Protein AF-A0A6G0LDQ2-F1 (afdb_monomer_lite)

Foldseek 3Di:
DAFALLLLCQQLVCLVVVPPVRNVVSVVQSPDLARQPDPVSVVSCVDPSNVVSVVVLVVDDLVSQVVSPVVRDRPPFDCVVPVSRDDDPVPPVVVPPPPDPPPVPDDPPPPPPPPPDDDDDDDDDDPVVVVVVVVVVVVVVVVVVVVVVVVVPDDPPVVVVVPVVPPDD

Organism: NCBI:txid53985

pLDDT: mean 73.14, std 21.23, range [36.69, 97.0]

Sequence (169 aa):
MRYHKGFWVYAGEEGASISESAGHFAREQATLPVPGDSKAAGNWLRSRAGRTLRDRWLACTPDTRQMYMNNNPDE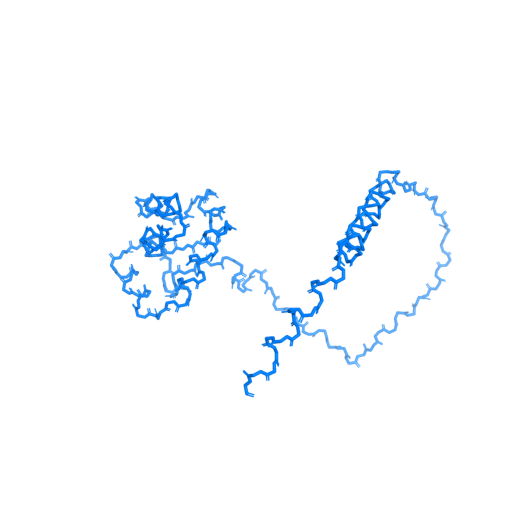SFPLADNPEGIADARRERSRYPRMVPADVTTPRVLQEAVATTPRPNAIPTDRTTRKQLDAVQKYCAVVECMGANIANGISPPAKSRVVEIATDV

Radius of gyration: 27.83 Å; chains: 1; bounding box: 72×53×60 Å

Secondary structure (DSSP, 8-state):
-EE-HHHHHHHHHHHTTT-HHHHHHHHHHHTSSSTT-SHHHHHHTTSHHHHHHHHHHHHS-HHHHHHHHHHS--TTS-TTT-TTSEE-GGG-GGGS---PPP-TTS---------------PPP--HHHHHHHHHHHHHHHHHHHHHHHHHH---GGGSSSSSTTSS--

Structure (mmCIF, N/CA/C/O backbone):
data_AF-A0A6G0LDQ2-F1
#
_entry.id   AF-A0A6G0LDQ2-F1
#
loop_
_atom_site.group_PDB
_atom_site.id
_atom_site.type_symbol
_atom_site.label_atom_id
_atom_site.label_alt_id
_atom_site.label_comp_id
_atom_site.label_asym_id
_atom_site.label_entity_id
_atom_site.label_seq_id
_atom_site.pdbx_PDB_ins_code
_atom_site.Cartn_x
_atom_site.Cartn_y
_atom_site.Cartn_z
_atom_site.occupancy
_atom_site.B_iso_or_equiv
_atom_site.auth_seq_id
_atom_site.auth_comp_id
_atom_site.auth_asym_id
_atom_site.auth_atom_id
_atom_site.pdbx_PDB_model_num
ATOM 1 N N . MET A 1 1 ? 9.085 -5.118 2.983 1.00 82.88 1 MET A N 1
ATOM 2 C CA . MET A 1 1 ? 7.714 -5.390 2.521 1.00 82.88 1 MET A CA 1
ATOM 3 C C . MET A 1 1 ? 7.329 -4.262 1.595 1.00 82.88 1 MET A C 1
ATOM 5 O O . MET A 1 1 ? 7.423 -3.111 2.010 1.00 82.88 1 MET A O 1
ATOM 9 N N . ARG A 1 2 ? 6.974 -4.603 0.363 1.00 88.94 2 ARG A N 1
ATOM 10 C CA . ARG A 1 2 ? 6.629 -3.690 -0.720 1.00 88.94 2 ARG A CA 1
ATOM 11 C C . ARG A 1 2 ? 5.231 -4.039 -1.227 1.00 88.94 2 ARG A C 1
ATOM 13 O O . ARG A 1 2 ? 4.830 -5.198 -1.155 1.00 88.94 2 ARG A O 1
ATOM 20 N N . TYR A 1 3 ? 4.510 -3.034 -1.700 1.00 93.25 3 TYR A N 1
ATOM 21 C CA . TYR A 1 3 ? 3.166 -3.172 -2.248 1.00 93.25 3 TYR A CA 1
ATOM 22 C C . TYR A 1 3 ? 3.158 -2.728 -3.706 1.00 93.25 3 TYR A C 1
ATOM 24 O O . TYR A 1 3 ? 3.874 -1.788 -4.055 1.00 93.25 3 TYR A O 1
ATOM 32 N N . HIS A 1 4 ? 2.341 -3.397 -4.510 1.00 95.38 4 HIS A N 1
ATOM 33 C CA . HIS A 1 4 ? 2.075 -3.056 -5.903 1.00 95.38 4 HIS A CA 1
ATOM 34 C C . HIS A 1 4 ? 1.470 -1.647 -6.025 1.00 95.38 4 HIS A C 1
ATOM 36 O O . HIS A 1 4 ? 0.725 -1.214 -5.141 1.00 95.38 4 HIS A O 1
ATOM 42 N N . LYS A 1 5 ? 1.720 -0.943 -7.135 1.00 96.06 5 LYS A N 1
ATOM 43 C CA . LYS A 1 5 ? 1.140 0.382 -7.435 1.00 96.06 5 LYS A CA 1
ATOM 44 C C . LYS A 1 5 ? -0.364 0.492 -7.165 1.00 96.06 5 LYS A C 1
ATOM 46 O O . LYS A 1 5 ? -0.803 1.454 -6.544 1.00 96.06 5 LYS A O 1
ATOM 51 N N . GLY A 1 6 ? -1.140 -0.517 -7.559 1.00 95.81 6 GLY A N 1
ATOM 52 C CA . GLY A 1 6 ? -2.587 -0.591 -7.308 1.00 95.81 6 GLY A CA 1
ATOM 53 C C . GLY A 1 6 ? -2.992 -0.414 -5.834 1.00 95.81 6 GLY A C 1
ATOM 54 O O . GLY A 1 6 ? -3.988 0.248 -5.561 1.00 95.81 6 GLY A O 1
ATOM 55 N N . PHE A 1 7 ? -2.192 -0.903 -4.877 1.00 96.44 7 PHE A N 1
ATOM 56 C CA . PHE A 1 7 ? -2.439 -0.648 -3.452 1.00 96.44 7 PHE A CA 1
ATOM 57 C C . PHE A 1 7 ? -2.277 0.835 -3.102 1.00 96.44 7 PHE A C 1
ATOM 59 O O . PHE A 1 7 ? -3.046 1.356 -2.304 1.00 96.44 7 PHE A O 1
ATOM 66 N N . TRP A 1 8 ? -1.282 1.520 -3.668 1.00 96.75 8 TRP A N 1
ATOM 67 C CA . TRP A 1 8 ? -1.036 2.937 -3.385 1.00 96.75 8 TRP A CA 1
ATOM 68 C C . TRP A 1 8 ? -2.138 3.834 -3.946 1.00 96.75 8 TRP A C 1
ATOM 70 O O . TRP A 1 8 ? -2.513 4.806 -3.297 1.00 96.75 8 TRP A O 1
ATOM 80 N N . VAL A 1 9 ? -2.705 3.469 -5.098 1.00 96.75 9 VAL A N 1
ATOM 81 C CA . VAL A 1 9 ? -3.880 4.142 -5.674 1.00 96.75 9 VAL A CA 1
ATOM 82 C C . VAL A 1 9 ? -5.101 3.947 -4.779 1.00 96.75 9 VAL A C 1
ATOM 84 O O . VAL A 1 9 ? -5.677 4.930 -4.319 1.00 96.75 9 VAL A O 1
ATOM 87 N N . TYR A 1 10 ? -5.409 2.698 -4.420 1.00 97.00 10 TYR A N 1
ATOM 88 C CA . TYR A 1 10 ? -6.458 2.372 -3.451 1.00 97.00 10 TYR A CA 1
ATOM 89 C C . TYR A 1 10 ? -6.282 3.130 -2.125 1.00 97.00 10 TYR A C 1
ATOM 91 O O . TYR A 1 10 ? -7.208 3.748 -1.611 1.00 97.00 10 TYR A O 1
ATOM 99 N N . ALA A 1 11 ? -5.068 3.131 -1.575 1.00 96.50 11 ALA A N 1
ATOM 100 C CA . ALA A 1 11 ? -4.743 3.823 -0.335 1.00 96.50 11 ALA A CA 1
ATOM 101 C C . ALA A 1 11 ? -4.829 5.351 -0.471 1.00 96.50 11 ALA A C 1
ATOM 103 O O . ALA A 1 11 ? -5.033 6.035 0.529 1.00 96.50 11 ALA A O 1
ATOM 104 N N . GLY A 1 12 ? -4.678 5.893 -1.678 1.00 95.88 12 GLY A N 1
ATOM 105 C CA . GLY A 1 12 ? -4.897 7.302 -1.976 1.00 95.88 12 GLY A CA 1
ATOM 106 C C . GLY A 1 12 ? -6.367 7.703 -1.873 1.00 95.88 12 GLY A C 1
ATOM 107 O O . GLY A 1 12 ? -6.672 8.754 -1.308 1.00 95.88 12 GLY A O 1
ATOM 108 N N . GLU A 1 13 ? -7.255 6.844 -2.371 1.00 94.88 13 GLU A N 1
ATOM 109 C CA . GLU A 1 13 ? -8.712 7.016 -2.341 1.00 94.88 13 GLU A CA 1
ATOM 110 C C . GLU A 1 13 ? -9.261 6.779 -0.927 1.00 94.88 13 GLU A C 1
ATOM 112 O O . GLU A 1 13 ? -9.843 7.668 -0.305 1.00 94.88 13 GLU A O 1
ATOM 117 N N . GLU A 1 14 ? -8.979 5.609 -0.361 1.00 94.19 14 GLU A N 1
ATOM 118 C CA . GLU A 1 14 ? -9.487 5.195 0.948 1.00 94.19 14 GLU A CA 1
ATOM 119 C C . GLU A 1 14 ? -8.768 5.874 2.114 1.00 94.19 14 GLU A C 1
ATOM 121 O O . GLU A 1 14 ? -9.327 6.029 3.204 1.00 94.19 14 GLU A O 1
ATOM 126 N N . GLY A 1 15 ? -7.520 6.301 1.914 1.00 89.50 15 GLY A N 1
ATOM 127 C CA . GLY A 1 15 ? -6.711 6.935 2.952 1.00 89.50 15 GLY A CA 1
ATOM 128 C C . GLY A 1 15 ? -7.302 8.248 3.439 1.00 89.50 15 GLY A C 1
ATOM 129 O O . GLY A 1 15 ? -7.175 8.548 4.626 1.00 89.50 15 GLY A O 1
ATOM 130 N N . ALA A 1 16 ? -8.023 8.972 2.576 1.00 86.38 16 ALA A N 1
ATOM 131 C CA . ALA A 1 16 ? -8.722 10.200 2.944 1.00 86.38 16 ALA A CA 1
ATOM 132 C C . ALA A 1 16 ? -9.773 9.977 4.049 1.00 86.38 16 ALA A C 1
ATOM 134 O O . ALA A 1 16 ? -9.963 10.857 4.884 1.00 86.38 16 ALA A O 1
ATOM 135 N N . SER A 1 17 ? -10.381 8.784 4.129 1.00 91.31 17 SER A N 1
ATOM 136 C CA . SER A 1 17 ? -11.320 8.426 5.208 1.00 91.31 17 SER A CA 1
ATOM 137 C C . SER A 1 17 ? -10.653 8.252 6.581 1.00 91.31 17 SER A C 1
ATOM 139 O O . SER A 1 17 ? -11.326 8.282 7.609 1.00 91.31 17 SER A O 1
ATOM 141 N N . ILE A 1 18 ? -9.333 8.041 6.615 1.00 92.38 18 ILE A N 1
ATOM 142 C CA . ILE A 1 18 ? -8.550 7.864 7.846 1.00 92.38 18 ILE A CA 1
ATOM 143 C C . ILE A 1 18 ? -7.873 9.179 8.230 1.00 92.38 18 ILE A C 1
ATOM 145 O O . ILE A 1 18 ? -7.910 9.592 9.386 1.00 92.38 18 ILE A O 1
ATOM 149 N N . SER A 1 19 ? -7.195 9.802 7.268 1.00 93.12 19 SER A N 1
ATOM 150 C CA . SER A 1 19 ? -6.554 11.106 7.399 1.00 93.12 19 SER A CA 1
ATOM 151 C C . SER A 1 19 ? -6.222 11.639 6.012 1.00 93.12 19 SER A C 1
ATOM 153 O O . SER A 1 19 ? -5.642 10.927 5.192 1.00 93.12 19 SER A O 1
ATOM 155 N N . GLU A 1 20 ? -6.479 12.923 5.780 1.00 93.50 20 GLU A N 1
ATOM 156 C CA . GLU A 1 20 ? -6.106 13.600 4.536 1.00 93.50 20 GLU A CA 1
ATOM 157 C C . GLU A 1 20 ? -4.618 13.410 4.193 1.00 93.50 20 GLU A C 1
ATOM 159 O O . GLU A 1 20 ? -4.276 13.064 3.063 1.00 93.50 20 GLU A O 1
ATOM 164 N N . SER A 1 21 ? -3.741 13.514 5.198 1.00 94.19 21 SER A N 1
ATOM 165 C CA . SER A 1 21 ? -2.297 13.286 5.048 1.00 94.19 21 SER A CA 1
ATOM 166 C C . SER A 1 21 ? -1.946 11.867 4.587 1.00 94.19 21 SER A C 1
ATOM 168 O O . SER A 1 21 ? -1.010 11.678 3.812 1.00 94.19 21 SER A O 1
ATOM 170 N N . ALA A 1 22 ? -2.705 10.858 5.027 1.00 94.25 22 ALA A N 1
ATOM 171 C CA . ALA A 1 22 ? -2.482 9.470 4.642 1.00 94.25 22 ALA A CA 1
ATOM 172 C C . ALA A 1 22 ? -2.861 9.249 3.173 1.00 94.25 22 ALA A C 1
ATOM 174 O O . ALA A 1 22 ? -2.079 8.661 2.426 1.00 94.25 22 ALA A O 1
ATOM 175 N N . GLY A 1 23 ? -4.015 9.775 2.753 1.00 96.12 23 GLY A N 1
ATOM 176 C CA . GLY A 1 23 ? -4.436 9.738 1.352 1.00 96.12 23 GLY A CA 1
ATOM 177 C C . GLY A 1 23 ? -3.514 10.553 0.441 1.00 96.12 23 GLY A C 1
ATOM 178 O O . GLY A 1 23 ? -3.216 10.131 -0.673 1.00 96.12 23 GLY A O 1
ATOM 179 N N . HIS A 1 24 ? -3.016 11.706 0.899 1.00 96.94 24 HIS A N 1
ATOM 180 C CA . HIS A 1 24 ? -2.034 12.499 0.152 1.00 96.94 24 HIS A CA 1
ATOM 181 C C . HIS A 1 24 ? -0.729 11.729 -0.059 1.00 96.94 24 HIS A C 1
ATOM 183 O O . HIS A 1 24 ? -0.305 11.540 -1.196 1.00 96.94 24 HIS A O 1
ATOM 189 N N . PHE A 1 25 ? -0.141 11.203 1.018 1.00 96.44 25 PHE A N 1
ATOM 190 C CA . PHE A 1 25 ? 1.104 10.442 0.942 1.00 96.44 25 PHE A CA 1
ATOM 191 C C . PHE A 1 25 ? 0.978 9.225 0.015 1.00 96.44 25 PHE A C 1
ATOM 193 O O . PHE A 1 25 ? 1.874 8.947 -0.778 1.00 96.44 25 PHE A O 1
ATOM 200 N N . ALA A 1 26 ? -0.136 8.493 0.087 1.00 96.56 26 ALA A N 1
ATOM 201 C CA . ALA A 1 26 ? -0.359 7.335 -0.772 1.00 96.56 26 ALA A CA 1
ATOM 202 C C . ALA A 1 26 ? -0.485 7.719 -2.258 1.00 96.56 26 ALA A C 1
ATOM 204 O O . ALA A 1 26 ? 0.116 7.054 -3.104 1.00 96.56 26 ALA A O 1
ATOM 205 N N . ARG A 1 27 ? -1.172 8.829 -2.569 1.00 96.50 27 ARG A N 1
ATOM 206 C CA . ARG A 1 27 ? -1.235 9.383 -3.933 1.00 96.50 27 ARG A CA 1
ATOM 207 C C . ARG A 1 27 ? 0.148 9.762 -4.456 1.00 96.50 27 ARG A C 1
ATOM 209 O O . ARG A 1 27 ? 0.486 9.378 -5.569 1.00 96.50 27 ARG A O 1
ATOM 216 N N . GLU A 1 28 ? 0.970 10.430 -3.648 1.00 96.25 28 GLU A N 1
ATOM 217 C CA . GLU A 1 28 ? 2.356 10.751 -4.018 1.00 96.25 28 GLU A CA 1
ATOM 218 C C . GLU A 1 28 ? 3.193 9.493 -4.278 1.00 96.25 28 GLU A C 1
ATOM 220 O O . GLU A 1 28 ? 3.977 9.449 -5.221 1.00 96.25 28 GLU A O 1
ATOM 225 N N . GLN A 1 29 ? 3.027 8.435 -3.477 1.00 95.56 29 GLN A N 1
ATOM 226 C CA . GLN A 1 29 ? 3.728 7.172 -3.730 1.00 95.56 29 GLN A CA 1
ATOM 227 C C . GLN A 1 29 ? 3.278 6.508 -5.036 1.00 95.56 29 GLN A C 1
ATOM 229 O O . GLN A 1 29 ? 4.104 5.905 -5.719 1.00 95.56 29 GLN A O 1
ATOM 234 N N . ALA A 1 30 ? 2.001 6.629 -5.405 1.00 94.38 30 ALA A N 1
ATOM 235 C CA . ALA A 1 30 ? 1.469 6.061 -6.640 1.00 94.38 30 ALA A CA 1
ATOM 236 C C . ALA A 1 30 ? 2.018 6.740 -7.909 1.00 94.38 30 ALA A C 1
ATOM 238 O O . ALA A 1 30 ? 2.035 6.113 -8.969 1.00 94.38 30 ALA A O 1
ATOM 239 N N . THR A 1 31 ? 2.490 7.990 -7.827 1.00 94.00 31 THR A N 1
ATOM 240 C CA . THR A 1 31 ? 3.092 8.697 -8.972 1.00 94.00 31 THR A CA 1
ATOM 241 C C . THR A 1 31 ? 4.565 8.357 -9.190 1.00 94.00 31 THR A C 1
ATOM 243 O O . THR A 1 31 ? 5.130 8.739 -10.213 1.00 94.00 31 THR A O 1
ATOM 246 N N . LEU A 1 32 ? 5.210 7.665 -8.247 1.00 91.94 32 LEU A N 1
ATOM 247 C CA . LEU A 1 32 ? 6.619 7.303 -8.373 1.00 91.94 32 LEU A CA 1
ATOM 248 C C . LEU A 1 32 ? 6.821 6.172 -9.399 1.00 91.94 32 LEU A C 1
ATOM 250 O O . LEU A 1 32 ? 5.960 5.298 -9.516 1.00 91.94 32 LEU A O 1
ATOM 254 N N . PRO A 1 33 ? 7.979 6.1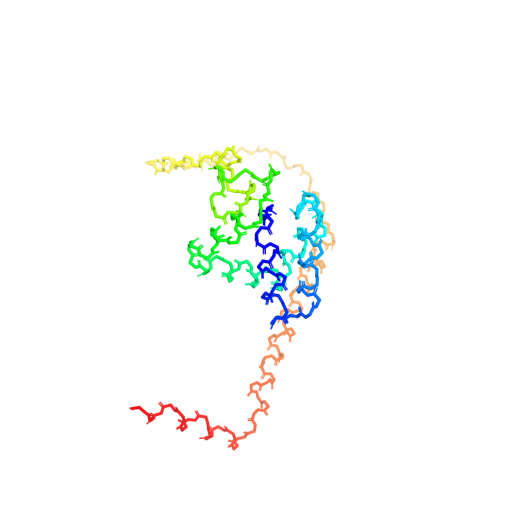28 -10.091 1.00 87.88 33 PRO A N 1
ATOM 255 C CA . PRO A 1 33 ? 8.306 5.038 -11.014 1.00 87.88 33 PRO A CA 1
ATOM 256 C C . PRO A 1 33 ? 8.329 3.664 -10.337 1.00 87.88 33 PRO A C 1
ATOM 258 O O . PRO A 1 33 ? 7.938 2.671 -10.939 1.00 87.88 33 PRO A O 1
ATOM 261 N N . VAL A 1 34 ? 8.767 3.621 -9.074 1.00 90.38 34 VAL A N 1
ATOM 262 C CA . VAL A 1 34 ? 8.821 2.407 -8.251 1.00 90.38 34 VAL A CA 1
ATOM 263 C C . VAL A 1 34 ? 8.091 2.677 -6.928 1.00 90.38 34 VAL A C 1
ATOM 265 O O . VAL A 1 34 ? 8.705 3.109 -5.945 1.00 90.38 34 VAL A O 1
ATOM 268 N N . PRO A 1 35 ? 6.762 2.472 -6.876 1.00 91.81 35 PRO A N 1
ATOM 269 C CA . PRO A 1 35 ? 5.974 2.766 -5.687 1.00 91.81 35 PRO A CA 1
ATOM 270 C C . PRO A 1 35 ? 6.426 1.955 -4.472 1.00 91.81 35 PRO A C 1
ATOM 272 O O . PRO A 1 35 ? 6.649 0.739 -4.529 1.00 91.81 35 PRO A O 1
ATOM 275 N N . GLY A 1 36 ? 6.540 2.637 -3.333 1.00 87.44 36 GLY A N 1
ATOM 276 C CA . GLY A 1 36 ? 6.877 2.005 -2.064 1.00 87.44 36 GLY A CA 1
ATOM 277 C C . GLY A 1 36 ? 8.347 1.619 -1.880 1.00 87.44 36 GLY A C 1
ATOM 278 O O . GLY A 1 36 ? 8.680 1.090 -0.818 1.00 87.44 36 GLY A O 1
ATOM 279 N N . ASP A 1 37 ? 9.228 1.905 -2.845 1.00 88.50 37 ASP A N 1
ATOM 280 C CA . ASP A 1 37 ? 10.673 1.631 -2.766 1.00 88.50 37 ASP A CA 1
ATOM 281 C C . ASP A 1 37 ? 11.450 2.755 -2.065 1.00 88.50 37 ASP A C 1
ATOM 283 O O . ASP A 1 37 ? 12.506 3.218 -2.484 1.00 88.50 37 ASP A O 1
ATOM 287 N N . SER A 1 38 ? 10.891 3.262 -0.970 1.00 90.56 38 SER A N 1
ATOM 288 C CA . SER A 1 38 ? 11.558 4.258 -0.141 1.00 90.56 38 SER A CA 1
ATOM 289 C C . SER A 1 38 ? 11.454 3.891 1.330 1.00 90.56 38 SER A C 1
ATOM 291 O O . SER A 1 38 ? 10.476 3.298 1.800 1.00 90.56 38 SER A O 1
ATOM 293 N N . LYS A 1 39 ? 12.464 4.292 2.112 1.00 91.75 39 LYS A N 1
ATOM 294 C CA . LYS A 1 39 ? 12.439 4.128 3.574 1.00 91.75 39 LYS A CA 1
ATOM 295 C C . LYS A 1 39 ? 11.226 4.833 4.191 1.00 91.75 39 LYS A C 1
ATOM 297 O O . LYS A 1 39 ? 10.640 4.314 5.141 1.00 91.75 39 LYS A O 1
ATOM 302 N N . ALA A 1 40 ? 10.840 5.982 3.632 1.00 93.62 40 ALA A N 1
ATOM 303 C CA . ALA A 1 40 ? 9.661 6.735 4.043 1.00 93.62 40 ALA A CA 1
ATOM 304 C C . ALA A 1 40 ? 8.380 5.918 3.840 1.00 93.62 40 ALA A C 1
ATOM 306 O O . ALA A 1 40 ? 7.621 5.746 4.792 1.00 93.62 40 ALA A O 1
ATOM 307 N N . ALA A 1 41 ? 8.188 5.325 2.660 1.00 93.25 41 ALA A N 1
ATOM 308 C CA . ALA A 1 41 ? 7.044 4.463 2.384 1.00 93.25 41 ALA A CA 1
ATOM 309 C C . ALA A 1 41 ? 7.010 3.238 3.303 1.00 93.25 41 ALA A C 1
ATOM 311 O O . ALA A 1 41 ? 5.975 2.921 3.888 1.00 93.25 41 ALA A O 1
ATOM 312 N N . GLY A 1 42 ? 8.159 2.595 3.524 1.00 92.62 42 GLY A N 1
ATOM 313 C CA . GLY A 1 42 ? 8.273 1.487 4.470 1.00 92.62 42 GLY A CA 1
ATOM 314 C C . GLY A 1 42 ? 7.892 1.876 5.904 1.00 92.62 42 GLY A C 1
ATOM 315 O O . GLY A 1 42 ? 7.226 1.108 6.596 1.00 92.62 42 GLY A O 1
ATOM 316 N N . ASN A 1 43 ? 8.280 3.068 6.364 1.00 94.31 43 ASN A N 1
ATOM 317 C CA . ASN A 1 43 ? 7.884 3.592 7.675 1.00 94.31 43 ASN A CA 1
ATOM 318 C C . ASN A 1 43 ? 6.397 3.946 7.724 1.00 94.31 43 ASN A C 1
ATOM 320 O O . ASN A 1 43 ? 5.719 3.611 8.696 1.00 94.31 43 ASN A O 1
ATOM 324 N N . TRP A 1 44 ? 5.874 4.553 6.664 1.00 96.00 44 TRP A N 1
ATOM 325 C CA . TRP A 1 44 ? 4.465 4.894 6.551 1.00 96.00 44 TRP A CA 1
ATOM 326 C C . TRP A 1 44 ? 3.575 3.646 6.593 1.00 96.00 44 TRP A C 1
ATOM 328 O O . TRP A 1 44 ? 2.605 3.618 7.346 1.00 96.00 44 TRP A O 1
ATOM 338 N N . LEU A 1 45 ? 3.962 2.553 5.926 1.00 94.31 45 LEU A N 1
ATOM 339 C CA . LEU A 1 45 ? 3.262 1.257 5.987 1.00 94.31 45 LEU A CA 1
ATOM 340 C C . LEU A 1 45 ? 3.246 0.628 7.393 1.00 94.31 45 LEU A C 1
ATOM 342 O O . LEU A 1 45 ? 2.423 -0.250 7.674 1.00 94.31 45 LEU A O 1
ATOM 346 N N . ARG A 1 46 ? 4.163 1.042 8.277 1.00 93.62 46 ARG A N 1
ATOM 347 C CA . ARG A 1 46 ? 4.194 0.639 9.693 1.00 93.62 46 ARG A CA 1
ATOM 348 C C . ARG A 1 46 ? 3.401 1.579 10.595 1.00 93.62 46 ARG A C 1
ATOM 350 O O . ARG A 1 46 ? 3.157 1.208 11.741 1.00 93.62 46 ARG A O 1
ATOM 357 N N . SER A 1 47 ? 3.007 2.758 10.116 1.00 95.50 47 SER A N 1
ATOM 358 C CA . SER A 1 47 ? 2.171 3.701 10.864 1.00 95.50 47 SER A CA 1
ATOM 359 C C . SER A 1 47 ? 0.769 3.136 11.114 1.00 95.50 47 SER A C 1
ATOM 361 O O . SER A 1 47 ? 0.373 2.134 10.518 1.00 95.50 47 SER A O 1
ATOM 363 N N . ARG A 1 48 ? -0.012 3.786 11.987 1.00 96.19 48 ARG A N 1
ATOM 364 C CA . ARG A 1 48 ? -1.406 3.388 12.238 1.00 96.19 48 ARG A CA 1
ATOM 365 C C . ARG A 1 48 ? -2.242 3.424 10.957 1.00 96.19 48 ARG A C 1
ATOM 367 O O . ARG A 1 48 ? -2.889 2.431 10.660 1.00 96.19 48 ARG A O 1
ATOM 374 N N . ALA A 1 49 ? -2.176 4.518 10.195 1.00 95.50 49 ALA A N 1
ATOM 375 C CA . ALA A 1 49 ? -2.931 4.662 8.951 1.00 95.50 49 ALA A CA 1
ATOM 376 C C . ALA A 1 49 ? -2.508 3.621 7.906 1.00 95.50 49 ALA A C 1
ATOM 378 O O . ALA A 1 49 ? -3.357 2.940 7.337 1.00 95.50 49 ALA A O 1
ATOM 379 N N . GLY A 1 50 ? -1.197 3.429 7.730 1.00 95.31 50 GLY A N 1
ATOM 380 C CA . GLY A 1 50 ? -0.665 2.418 6.820 1.00 95.31 50 GLY A CA 1
ATOM 381 C C . GLY A 1 50 ? -1.102 1.002 7.197 1.00 95.31 50 GLY A C 1
ATOM 382 O O . GLY A 1 50 ? -1.530 0.252 6.328 1.00 95.31 50 GLY A O 1
ATOM 383 N N . ARG A 1 51 ? -1.066 0.632 8.486 1.00 95.12 51 ARG A N 1
ATOM 384 C CA . ARG A 1 51 ? -1.576 -0.672 8.952 1.00 95.12 51 ARG A CA 1
ATOM 385 C C . ARG A 1 51 ? -3.065 -0.836 8.660 1.00 95.12 51 ARG A C 1
ATOM 387 O O . ARG A 1 51 ? -3.430 -1.816 8.028 1.00 95.12 51 ARG A O 1
ATOM 394 N N . THR A 1 52 ? -3.889 0.150 9.012 1.00 96.44 52 THR A N 1
ATOM 395 C CA . THR A 1 52 ? -5.332 0.106 8.740 1.00 96.44 52 THR A CA 1
ATOM 396 C C . THR A 1 52 ? -5.632 -0.076 7.251 1.00 96.44 52 THR A C 1
ATOM 398 O O . THR A 1 52 ? -6.473 -0.895 6.898 1.00 96.44 52 THR A O 1
ATOM 401 N N . LEU A 1 53 ? -4.942 0.644 6.361 1.00 96.00 53 LEU A N 1
ATOM 402 C CA . LEU A 1 53 ? -5.156 0.521 4.912 1.00 96.00 53 LEU A CA 1
ATOM 403 C C . LEU A 1 53 ? -4.699 -0.827 4.366 1.00 96.00 53 LEU A C 1
ATOM 405 O O . LEU A 1 53 ? -5.340 -1.374 3.477 1.00 96.00 53 LEU A O 1
ATOM 409 N N . ARG A 1 54 ? -3.620 -1.390 4.914 1.00 94.56 54 ARG A N 1
ATOM 410 C CA . ARG A 1 54 ? -3.172 -2.741 4.562 1.00 94.56 54 ARG A CA 1
ATOM 411 C C . ARG A 1 54 ? -4.190 -3.794 4.976 1.00 94.56 54 ARG A C 1
ATOM 413 O O . ARG A 1 54 ? -4.463 -4.698 4.193 1.00 94.56 54 ARG A O 1
ATOM 420 N N . ASP A 1 55 ? -4.752 -3.665 6.171 1.00 94.38 55 ASP A N 1
ATOM 421 C CA . ASP A 1 55 ? -5.771 -4.588 6.665 1.00 94.38 55 ASP A CA 1
ATOM 422 C C . ASP A 1 55 ? -7.044 -4.484 5.813 1.00 94.38 55 ASP A C 1
ATOM 424 O O . ASP A 1 55 ? -7.589 -5.505 5.399 1.00 94.38 55 ASP A O 1
ATOM 428 N N . ARG A 1 56 ? -7.463 -3.263 5.448 1.00 95.50 56 ARG A N 1
ATOM 429 C CA . ARG A 1 56 ? -8.596 -3.046 4.532 1.00 95.50 56 ARG A CA 1
ATOM 430 C C . ARG A 1 56 ? -8.339 -3.607 3.133 1.00 95.50 56 ARG A C 1
ATOM 432 O O . ARG A 1 56 ? -9.192 -4.311 2.610 1.00 95.50 56 ARG A O 1
ATOM 439 N N . TRP A 1 57 ? -7.152 -3.386 2.567 1.00 95.06 57 TRP A N 1
ATOM 440 C CA . TRP A 1 57 ? -6.750 -3.975 1.284 1.00 95.06 57 TRP A CA 1
ATOM 441 C C . TRP A 1 57 ? -6.822 -5.507 1.310 1.00 95.06 57 TRP A C 1
ATOM 443 O O . TRP A 1 57 ? -7.317 -6.140 0.377 1.00 95.06 57 TRP A O 1
ATOM 453 N N . LEU A 1 58 ? -6.351 -6.125 2.395 1.00 91.81 58 LEU A N 1
ATOM 454 C CA . LEU A 1 58 ? -6.416 -7.575 2.575 1.00 91.81 58 LEU A CA 1
ATOM 455 C C . LEU A 1 58 ? -7.849 -8.091 2.780 1.00 91.81 58 LEU A C 1
ATOM 457 O O . LEU A 1 58 ? -8.139 -9.224 2.397 1.00 91.81 58 LEU A O 1
ATOM 461 N N . ALA A 1 59 ? -8.743 -7.260 3.313 1.00 94.06 59 ALA A N 1
ATOM 462 C CA . ALA A 1 59 ? -10.164 -7.562 3.449 1.00 94.06 59 ALA A CA 1
ATOM 463 C C . ALA A 1 59 ? -10.975 -7.339 2.156 1.00 94.06 59 ALA A C 1
ATOM 465 O O . ALA A 1 59 ? -12.068 -7.888 2.036 1.00 94.06 59 ALA A O 1
ATOM 466 N N . CYS A 1 60 ? -10.468 -6.568 1.182 1.00 92.50 60 CYS A N 1
ATOM 467 C CA . CYS A 1 60 ? -11.109 -6.428 -0.127 1.00 92.50 60 CYS A CA 1
ATOM 468 C C . CYS A 1 60 ? -11.222 -7.781 -0.844 1.00 92.50 60 CYS A C 1
ATOM 470 O O . CYS A 1 60 ? -10.365 -8.661 -0.698 1.00 92.50 60 CYS A O 1
ATOM 472 N N . THR A 1 61 ? -12.255 -7.923 -1.677 1.00 93.44 61 THR A N 1
ATOM 473 C CA . THR A 1 61 ? -12.398 -9.102 -2.532 1.00 93.44 61 THR A CA 1
ATOM 474 C C . THR A 1 61 ? -11.199 -9.215 -3.485 1.00 93.44 61 THR A C 1
ATOM 476 O O . THR A 1 61 ? -10.611 -8.195 -3.875 1.00 93.44 61 THR A O 1
ATOM 479 N N . PRO A 1 62 ? -10.807 -10.443 -3.877 1.00 92.44 62 PRO A N 1
ATOM 480 C CA . PRO A 1 62 ? -9.747 -10.649 -4.859 1.00 92.44 62 PRO A CA 1
ATOM 481 C C . PRO A 1 62 ? -9.978 -9.864 -6.155 1.00 92.44 62 PRO A C 1
ATOM 483 O O . PRO A 1 62 ? -9.034 -9.261 -6.658 1.00 92.44 62 PRO A O 1
ATOM 486 N N . ASP A 1 63 ? -11.226 -9.793 -6.624 1.00 93.81 63 ASP A N 1
ATOM 487 C CA . ASP A 1 63 ? -11.605 -9.090 -7.854 1.00 93.81 63 ASP A CA 1
ATOM 488 C C . ASP A 1 63 ? -11.352 -7.584 -7.758 1.00 93.81 63 ASP A C 1
ATOM 490 O O . ASP A 1 63 ? -10.751 -7.000 -8.656 1.00 93.81 63 ASP A O 1
ATOM 494 N N . THR A 1 64 ? -11.725 -6.950 -6.640 1.00 93.00 64 THR A N 1
ATOM 495 C CA . THR A 1 64 ? -11.449 -5.523 -6.421 1.00 93.00 64 THR A CA 1
ATOM 496 C C . THR A 1 64 ? -9.950 -5.259 -6.413 1.00 93.00 64 THR A C 1
ATOM 498 O O . THR A 1 64 ? -9.478 -4.317 -7.050 1.00 93.00 64 THR A O 1
ATOM 501 N N . ARG A 1 65 ? -9.165 -6.109 -5.741 1.00 94.31 65 ARG A N 1
ATOM 502 C CA . ARG A 1 65 ? -7.703 -5.974 -5.758 1.00 94.31 65 ARG A CA 1
ATOM 503 C C . ARG A 1 65 ? -7.144 -6.129 -7.169 1.00 94.31 65 ARG A C 1
ATOM 505 O O . ARG A 1 65 ? -6.315 -5.319 -7.575 1.00 94.31 65 ARG A O 1
ATOM 512 N N . GLN A 1 66 ? -7.594 -7.137 -7.915 1.00 93.50 66 GLN A N 1
ATOM 513 C CA . GLN A 1 66 ? -7.176 -7.359 -9.300 1.00 93.50 66 GLN A CA 1
ATOM 514 C C . GLN A 1 66 ? -7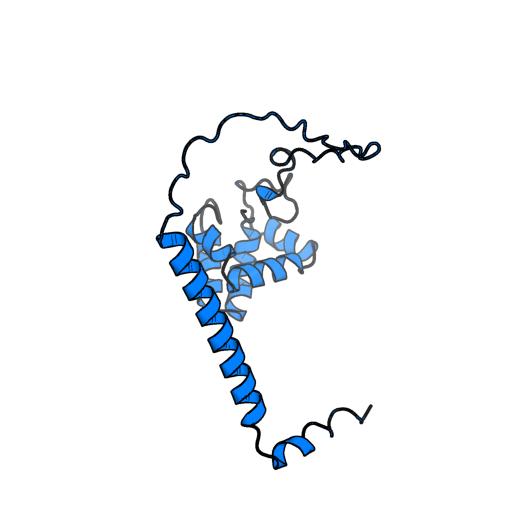.549 -6.185 -10.199 1.00 93.50 66 GLN A C 1
ATOM 516 O O . GLN A 1 66 ? -6.716 -5.761 -10.989 1.00 93.50 66 GLN A O 1
ATOM 521 N N . MET A 1 67 ? -8.734 -5.598 -10.034 1.00 95.44 67 MET A N 1
ATOM 522 C CA . MET A 1 67 ? -9.135 -4.384 -10.743 1.00 95.44 67 MET A CA 1
ATOM 523 C C . MET A 1 67 ? -8.128 -3.249 -10.510 1.00 95.44 67 MET A C 1
ATOM 525 O O . MET A 1 67 ? -7.617 -2.682 -11.474 1.00 95.44 67 MET A O 1
ATOM 529 N N . TYR A 1 68 ? -7.771 -2.951 -9.255 1.00 95.56 68 TYR A N 1
ATOM 530 C CA . TYR A 1 68 ? -6.762 -1.924 -8.958 1.00 95.56 68 TYR A CA 1
ATOM 531 C C . TYR A 1 68 ? -5.384 -2.263 -9.533 1.00 95.56 68 TYR A C 1
ATOM 533 O O . TYR A 1 68 ? -4.681 -1.354 -9.972 1.00 95.56 68 TYR A O 1
ATOM 541 N N . MET A 1 69 ? -4.984 -3.537 -9.524 1.00 94.44 69 MET A N 1
ATOM 542 C CA . MET A 1 69 ? -3.692 -3.969 -10.067 1.00 94.44 69 MET A CA 1
ATOM 543 C C . MET A 1 69 ? -3.651 -3.883 -11.598 1.00 94.44 69 MET A C 1
ATOM 545 O O . MET A 1 69 ? -2.699 -3.339 -12.146 1.00 94.44 69 MET A O 1
ATOM 549 N N . ASN A 1 70 ? -4.705 -4.324 -12.280 1.00 93.81 70 ASN A N 1
ATOM 550 C CA . ASN A 1 70 ? -4.804 -4.305 -13.739 1.00 93.81 70 ASN A CA 1
ATOM 551 C C . ASN A 1 70 ? -4.922 -2.878 -14.288 1.00 93.81 70 ASN A C 1
ATOM 553 O O . ASN A 1 70 ? -4.303 -2.554 -15.298 1.00 93.81 70 ASN A O 1
ATOM 557 N N . ASN A 1 71 ? -5.669 -2.008 -13.602 1.00 95.50 71 ASN A N 1
ATOM 558 C CA . ASN A 1 71 ? -5.825 -0.608 -14.004 1.00 95.50 71 ASN A CA 1
ATOM 559 C C . ASN A 1 71 ? -4.558 0.226 -13.756 1.00 95.50 71 ASN A C 1
ATOM 561 O O . ASN A 1 71 ? -4.413 1.303 -14.327 1.00 95.50 71 ASN A O 1
ATOM 565 N N . ASN A 1 72 ? -3.650 -0.246 -12.897 1.00 93.25 72 ASN A N 1
ATOM 566 C CA . ASN A 1 72 ? -2.446 0.481 -12.504 1.00 93.25 72 ASN A CA 1
ATOM 567 C C . ASN A 1 72 ? -1.213 -0.420 -12.628 1.00 93.25 72 ASN A C 1
ATOM 569 O O . ASN A 1 72 ? -0.696 -0.860 -11.596 1.00 93.25 72 ASN A O 1
ATOM 573 N N . PRO A 1 73 ? -0.732 -0.686 -13.857 1.00 90.50 73 PRO A N 1
ATOM 574 C CA . PRO A 1 73 ? 0.384 -1.595 -14.077 1.00 90.50 73 PRO A CA 1
ATOM 575 C C . PRO A 1 73 ? 1.650 -1.122 -13.351 1.00 90.50 73 PRO A C 1
ATOM 577 O O . PRO A 1 73 ? 1.969 0.072 -13.322 1.00 90.50 73 PRO A O 1
ATOM 580 N N . ASP A 1 74 ? 2.368 -2.080 -12.769 1.00 90.94 74 ASP A N 1
ATOM 581 C CA . ASP A 1 74 ? 3.640 -1.885 -12.073 1.00 90.94 74 ASP A CA 1
ATOM 582 C C . ASP A 1 74 ? 4.655 -2.920 -12.573 1.00 90.94 74 ASP A C 1
ATOM 584 O O . ASP A 1 74 ? 4.781 -4.015 -12.026 1.00 90.94 74 ASP A O 1
ATOM 588 N N . GLU A 1 75 ? 5.388 -2.570 -13.631 1.00 88.38 75 GLU A N 1
ATOM 589 C CA . GLU A 1 75 ? 6.407 -3.442 -14.240 1.00 88.38 75 GLU A CA 1
ATOM 590 C C . GLU A 1 75 ? 7.520 -3.823 -13.257 1.00 88.38 75 GLU A C 1
ATOM 592 O O . GLU A 1 75 ? 8.168 -4.859 -13.388 1.00 88.38 75 GLU A O 1
ATOM 597 N N . SER A 1 76 ? 7.733 -2.989 -12.241 1.00 87.62 76 SER A N 1
ATOM 598 C CA . SER A 1 76 ? 8.771 -3.190 -11.240 1.00 87.62 76 SER A CA 1
ATOM 599 C C . SER A 1 76 ? 8.343 -4.124 -10.103 1.00 87.62 76 SER A C 1
ATOM 601 O O . SER A 1 76 ? 9.126 -4.349 -9.172 1.00 87.62 76 SER A O 1
ATOM 603 N N . PHE A 1 77 ? 7.113 -4.647 -10.135 1.00 90.00 77 PHE A N 1
ATOM 604 C CA . PHE A 1 77 ? 6.557 -5.515 -9.105 1.00 90.00 77 PHE A CA 1
ATOM 605 C C . PHE A 1 77 ? 6.273 -6.932 -9.645 1.00 90.00 77 PHE A C 1
ATOM 607 O O . PHE A 1 77 ? 5.478 -7.100 -10.570 1.00 90.00 77 PHE A O 1
ATOM 614 N N . PRO A 1 78 ? 6.853 -7.990 -9.045 1.00 87.88 78 PRO A N 1
ATOM 615 C CA . PRO A 1 78 ? 6.685 -9.361 -9.525 1.00 87.88 78 PRO A CA 1
ATOM 616 C C . PRO A 1 78 ? 5.330 -9.948 -9.094 1.00 87.88 78 PRO A C 1
ATOM 618 O O . PRO A 1 78 ? 5.231 -10.651 -8.084 1.00 87.88 78 PRO A O 1
ATOM 621 N N . LEU A 1 79 ? 4.275 -9.659 -9.865 1.00 88.00 79 LEU A N 1
ATOM 622 C CA . LEU A 1 79 ? 2.914 -10.163 -9.620 1.00 88.00 79 LEU A CA 1
ATOM 623 C C . LEU A 1 79 ? 2.804 -11.690 -9.722 1.00 88.00 79 LEU A C 1
ATOM 625 O O . LEU A 1 79 ? 2.003 -12.274 -8.999 1.00 88.00 79 LEU A O 1
ATOM 629 N N . ALA A 1 80 ? 3.620 -12.336 -10.562 1.00 87.31 80 ALA A N 1
ATOM 630 C CA . ALA A 1 80 ? 3.637 -13.796 -10.690 1.00 87.31 80 ALA A CA 1
ATOM 631 C C . ALA A 1 80 ? 3.976 -14.488 -9.356 1.00 87.31 80 ALA A C 1
ATOM 633 O O . ALA A 1 80 ? 3.323 -15.458 -8.978 1.00 87.31 80 ALA A O 1
ATOM 634 N N . ASP A 1 81 ? 4.941 -13.937 -8.615 1.00 86.94 81 ASP A N 1
ATOM 635 C CA . ASP A 1 81 ? 5.345 -14.449 -7.301 1.00 86.94 81 ASP A CA 1
ATOM 636 C C . ASP A 1 81 ? 4.465 -13.907 -6.161 1.00 86.94 81 ASP A C 1
ATOM 638 O O . ASP A 1 81 ? 4.414 -14.482 -5.073 1.00 86.94 81 ASP A O 1
ATOM 642 N N . ASN A 1 82 ? 3.781 -12.778 -6.387 1.00 88.56 82 ASN A N 1
ATOM 643 C CA . ASN A 1 82 ? 3.034 -12.038 -5.369 1.00 88.56 82 ASN A CA 1
ATOM 644 C C . ASN A 1 82 ? 1.642 -11.623 -5.889 1.00 88.56 82 ASN A C 1
ATOM 646 O O . ASN A 1 82 ? 1.382 -10.425 -6.054 1.00 88.56 82 ASN A O 1
ATOM 650 N N . PRO A 1 83 ? 0.721 -12.582 -6.106 1.00 86.06 83 PRO A N 1
ATOM 651 C CA . PRO A 1 83 ? -0.569 -12.331 -6.759 1.00 86.06 83 PRO A CA 1
ATOM 652 C C . PRO A 1 83 ? -1.518 -11.438 -5.946 1.00 86.06 83 PRO A C 1
ATOM 654 O O . PRO A 1 83 ? -2.452 -10.861 -6.490 1.00 86.06 83 PRO A O 1
ATOM 657 N N . GLU A 1 84 ? -1.282 -11.286 -4.641 1.00 86.69 84 GLU A N 1
ATOM 658 C CA . GLU A 1 84 ? -2.037 -10.367 -3.773 1.00 86.69 84 GLU A CA 1
ATOM 659 C C . GLU A 1 84 ? -1.557 -8.904 -3.880 1.00 86.69 84 GLU A C 1
ATOM 661 O O . GLU A 1 84 ? -2.095 -8.020 -3.206 1.00 86.69 84 GLU A O 1
ATOM 666 N N . GLY A 1 85 ? -0.513 -8.642 -4.675 1.00 89.75 8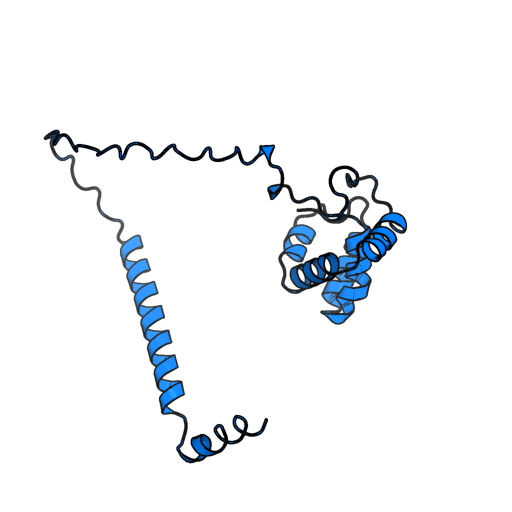5 GLY A N 1
ATOM 667 C CA . GLY A 1 85 ? 0.123 -7.329 -4.783 1.00 89.75 85 GLY A CA 1
ATOM 668 C C . GLY A 1 85 ? 0.998 -6.972 -3.577 1.00 89.75 85 GLY A C 1
ATOM 669 O O . GLY A 1 85 ? 1.246 -5.792 -3.326 1.00 89.75 85 GLY A O 1
ATOM 670 N N . ILE A 1 86 ? 1.455 -7.968 -2.805 1.00 90.31 86 ILE A N 1
ATOM 671 C CA . ILE A 1 86 ? 2.257 -7.777 -1.585 1.00 90.31 86 ILE A CA 1
ATOM 672 C C . ILE A 1 86 ? 3.517 -8.636 -1.628 1.00 90.31 86 ILE A C 1
ATOM 674 O O . ILE A 1 86 ? 3.442 -9.856 -1.539 1.00 90.31 86 ILE A O 1
ATOM 678 N N . ALA A 1 87 ? 4.675 -7.984 -1.662 1.00 87.88 87 ALA A N 1
ATOM 679 C CA . ALA A 1 87 ? 5.981 -8.621 -1.590 1.00 87.88 87 ALA A CA 1
ATOM 680 C C . ALA A 1 87 ? 6.563 -8.428 -0.184 1.00 87.88 87 ALA A C 1
ATOM 682 O O . ALA A 1 87 ? 7.163 -7.395 0.144 1.00 87.88 87 ALA A O 1
ATOM 683 N N . ASP A 1 88 ? 6.367 -9.412 0.694 1.00 81.69 88 ASP A N 1
ATOM 684 C CA . ASP A 1 88 ? 6.987 -9.426 2.021 1.00 81.69 88 ASP A CA 1
ATOM 685 C C . ASP A 1 88 ? 8.218 -10.335 2.033 1.00 81.69 88 ASP A C 1
ATOM 687 O O . ASP A 1 88 ? 8.094 -11.551 2.121 1.00 81.69 88 ASP A O 1
ATOM 691 N N . ALA A 1 89 ? 9.412 -9.735 2.039 1.00 69.31 89 ALA A N 1
ATOM 692 C CA . ALA A 1 89 ? 10.685 -10.454 2.147 1.00 69.31 89 ALA A CA 1
ATOM 693 C C . ALA A 1 89 ? 10.800 -11.359 3.395 1.00 69.31 89 ALA A C 1
ATOM 695 O O . ALA A 1 89 ? 11.653 -12.239 3.442 1.00 69.31 89 ALA A O 1
ATOM 696 N N . ARG A 1 90 ? 9.951 -11.185 4.421 1.00 67.94 90 ARG A N 1
ATOM 697 C CA . ARG A 1 90 ? 9.878 -12.113 5.570 1.00 67.94 90 ARG A CA 1
ATOM 698 C C . ARG A 1 90 ? 9.164 -13.424 5.242 1.00 67.94 90 ARG A C 1
ATOM 700 O O . ARG A 1 90 ? 9.335 -14.402 5.957 1.00 67.94 90 ARG A O 1
ATOM 707 N N . ARG A 1 91 ? 8.340 -13.443 4.194 1.00 62.78 91 ARG A N 1
ATOM 708 C 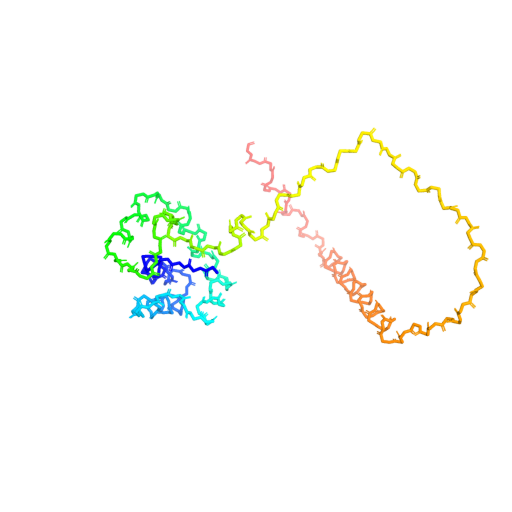CA . ARG A 1 91 ? 7.670 -14.650 3.697 1.00 62.78 91 ARG A CA 1
ATOM 709 C C . ARG A 1 91 ? 8.578 -15.487 2.794 1.00 62.78 91 ARG A C 1
ATOM 711 O O . ARG A 1 91 ? 8.194 -16.598 2.438 1.00 62.78 91 ARG A O 1
ATOM 718 N N . GLU A 1 92 ? 9.777 -15.001 2.458 1.00 63.66 92 GLU A N 1
ATOM 719 C CA . GLU A 1 92 ? 10.787 -15.787 1.747 1.00 63.66 92 GLU A CA 1
ATOM 720 C C . GLU A 1 92 ? 11.190 -17.000 2.599 1.00 63.66 92 GLU A C 1
ATOM 722 O O . GLU A 1 92 ? 12.017 -16.910 3.508 1.00 63.66 92 GLU A O 1
ATOM 727 N N . ARG A 1 93 ? 10.598 -18.164 2.296 1.00 57.81 93 ARG A N 1
ATOM 728 C CA . ARG A 1 93 ? 10.900 -19.445 2.960 1.00 57.81 93 ARG A CA 1
ATOM 729 C C . ARG A 1 93 ? 12.380 -19.820 2.870 1.00 57.81 93 ARG A C 1
ATOM 731 O O . ARG A 1 93 ? 12.860 -20.544 3.731 1.00 57.81 93 ARG A O 1
ATOM 738 N N . SER A 1 94 ? 13.103 -19.322 1.869 1.00 65.44 94 SER A N 1
ATOM 739 C CA . SER A 1 94 ? 14.551 -19.514 1.732 1.00 65.44 94 SER A CA 1
ATOM 740 C C . SER A 1 94 ? 15.353 -18.873 2.871 1.00 65.44 94 SER A C 1
ATOM 742 O O . SER A 1 94 ? 16.414 -19.383 3.219 1.00 65.44 94 SER A O 1
ATOM 744 N N . ARG A 1 95 ? 14.850 -17.796 3.493 1.00 62.03 95 ARG A N 1
ATOM 745 C CA . ARG A 1 95 ? 15.515 -17.115 4.621 1.00 62.03 95 ARG A CA 1
ATOM 746 C C . ARG A 1 95 ? 15.275 -17.782 5.970 1.00 62.03 95 ARG A C 1
ATOM 748 O O . ARG A 1 95 ? 15.977 -17.470 6.928 1.00 62.03 95 ARG A O 1
ATOM 755 N N . TYR A 1 96 ? 14.303 -18.687 6.047 1.00 60.34 96 TYR A N 1
ATOM 756 C CA . TYR A 1 96 ? 13.953 -19.409 7.264 1.00 60.34 96 TYR A CA 1
ATOM 757 C C . TYR A 1 96 ? 13.968 -20.912 6.974 1.00 60.34 96 TYR A C 1
ATOM 759 O O . TYR A 1 96 ? 12.930 -21.474 6.606 1.00 60.34 96 TYR A O 1
ATOM 767 N N . PRO A 1 97 ? 15.131 -21.580 7.124 1.00 63.91 97 PRO A N 1
ATOM 768 C CA . PRO A 1 97 ? 15.203 -23.033 7.057 1.00 63.91 97 PRO A CA 1
ATOM 769 C C . PRO A 1 97 ? 14.149 -23.620 7.997 1.00 63.91 97 PRO A C 1
ATOM 771 O O . PRO A 1 97 ? 13.994 -23.146 9.125 1.00 63.91 97 PRO A O 1
ATOM 774 N N . ARG A 1 98 ? 13.393 -24.626 7.535 1.00 63.72 98 ARG A N 1
ATOM 775 C CA . ARG A 1 98 ? 12.426 -25.321 8.395 1.00 63.72 98 ARG A CA 1
ATOM 776 C C . ARG A 1 98 ? 13.172 -25.782 9.647 1.00 63.72 98 ARG A C 1
ATOM 778 O O . ARG A 1 98 ? 14.131 -26.541 9.528 1.00 63.72 98 ARG A O 1
ATOM 785 N N . MET A 1 99 ? 12.733 -25.340 10.825 1.00 61.19 99 MET A N 1
ATOM 786 C CA . MET A 1 99 ? 13.135 -25.988 12.068 1.00 61.19 99 MET A CA 1
ATOM 787 C C . MET A 1 99 ? 12.620 -27.422 11.979 1.00 61.19 99 MET A C 1
ATOM 789 O O . MET A 1 99 ? 11.413 -27.657 12.034 1.00 61.19 99 MET A O 1
ATOM 793 N N . VAL A 1 100 ? 13.523 -28.366 11.721 1.00 64.94 100 VAL A N 1
ATOM 794 C CA . VAL A 1 100 ? 13.209 -29.791 11.803 1.00 64.94 100 VAL A CA 1
ATOM 795 C C . VAL A 1 100 ? 12.773 -30.032 13.248 1.00 64.94 100 VAL A C 1
ATOM 797 O O . VAL A 1 100 ? 13.474 -29.564 14.152 1.00 64.94 100 VAL A O 1
ATOM 800 N N . PRO A 1 101 ? 11.626 -30.688 13.499 1.00 54.69 101 PRO A N 1
ATOM 801 C CA . PRO A 1 101 ? 11.285 -31.118 14.843 1.00 54.69 101 PRO A CA 1
ATOM 802 C C . PRO A 1 101 ? 12.483 -31.882 15.396 1.00 54.69 101 PRO A C 1
ATOM 804 O O . PRO A 1 101 ? 12.916 -32.864 14.794 1.00 54.69 101 PRO A O 1
ATOM 807 N N . ALA A 1 102 ? 13.070 -31.396 16.490 1.00 57.47 102 ALA A N 1
ATOM 808 C CA . ALA A 1 102 ? 14.009 -32.216 17.230 1.00 57.47 102 ALA A CA 1
ATOM 809 C C . ALA A 1 102 ? 13.226 -33.468 17.621 1.00 57.47 102 ALA A C 1
ATOM 811 O O . ALA A 1 102 ? 12.171 -33.358 18.244 1.00 57.47 102 ALA A O 1
ATOM 812 N N . ASP A 1 103 ? 13.682 -34.629 17.175 1.00 55.25 103 ASP A N 1
ATOM 813 C CA . ASP A 1 103 ? 13.076 -35.896 17.539 1.00 55.25 103 ASP A CA 1
ATOM 814 C C . ASP A 1 103 ? 13.327 -36.104 19.041 1.00 55.25 103 ASP A C 1
ATOM 816 O O . ASP A 1 103 ? 14.380 -36.583 19.465 1.00 55.25 103 ASP A O 1
ATOM 820 N N . VAL A 1 104 ? 12.399 -35.627 19.879 1.00 57.62 104 VAL A N 1
ATOM 821 C CA . VAL A 1 104 ? 12.466 -35.726 21.347 1.00 57.62 104 VAL A CA 1
ATOM 822 C C . VAL A 1 104 ? 12.011 -37.120 21.783 1.00 57.62 104 VAL A C 1
ATOM 824 O O . VAL A 1 104 ? 11.261 -37.279 22.738 1.00 57.62 104 VAL A O 1
ATOM 827 N N . THR A 1 105 ? 12.445 -38.163 21.080 1.00 55.97 105 THR A N 1
ATOM 828 C CA . THR A 1 105 ? 12.170 -39.545 21.495 1.00 55.97 105 THR A CA 1
ATOM 829 C C . THR A 1 105 ? 13.150 -39.996 22.586 1.00 55.97 105 THR A C 1
ATOM 831 O O . THR A 1 105 ? 12.926 -40.995 23.261 1.00 55.97 105 THR A O 1
ATOM 834 N N . THR A 1 106 ? 14.209 -39.220 22.858 1.00 51.47 106 THR A N 1
ATOM 835 C CA . THR A 1 106 ? 15.093 -39.465 24.009 1.00 51.47 106 THR A CA 1
ATOM 836 C C . THR A 1 106 ? 15.331 -38.173 24.790 1.00 51.47 106 THR A C 1
ATOM 838 O O . THR A 1 106 ? 15.990 -37.270 24.267 1.00 51.47 106 THR A O 1
ATOM 841 N N . PRO A 1 107 ? 14.850 -38.041 26.043 1.00 51.09 107 PRO A N 1
ATOM 842 C CA . PRO A 1 107 ? 15.328 -36.983 26.916 1.00 51.09 107 PRO A CA 1
ATOM 843 C C . PRO A 1 107 ? 16.816 -37.235 27.154 1.00 51.09 107 PRO A C 1
ATOM 845 O O . PRO A 1 107 ? 17.210 -38.166 27.856 1.00 51.09 107 PRO A O 1
ATOM 848 N N . ARG A 1 108 ? 17.667 -36.425 26.526 1.00 52.41 108 ARG A N 1
ATOM 849 C CA . ARG A 1 108 ? 19.095 -36.420 26.824 1.00 52.41 108 ARG A CA 1
ATOM 850 C C . ARG A 1 108 ? 19.241 -35.782 28.202 1.00 52.41 108 ARG A C 1
ATOM 852 O O . ARG A 1 108 ? 19.283 -34.562 28.326 1.00 52.41 108 ARG A O 1
ATOM 859 N N . VAL A 1 109 ? 19.248 -36.610 29.242 1.00 56.25 109 VAL A N 1
ATOM 860 C CA . VAL A 1 109 ? 19.667 -36.185 30.577 1.00 56.25 109 VAL A CA 1
ATOM 861 C C . VAL A 1 109 ? 21.112 -35.724 30.432 1.00 56.25 109 VAL A C 1
ATOM 863 O O . VAL A 1 109 ? 22.014 -36.533 30.217 1.00 56.25 109 VAL A O 1
ATOM 866 N N . LEU A 1 110 ? 21.329 -34.411 30.484 1.00 50.97 110 LEU A N 1
ATOM 867 C CA . LEU A 1 110 ? 22.647 -33.851 30.738 1.00 50.97 110 LEU A CA 1
ATOM 868 C C . LEU A 1 110 ? 23.019 -34.290 32.153 1.00 50.97 110 LEU A C 1
ATOM 870 O O . LEU A 1 110 ? 22.610 -33.671 33.130 1.00 50.97 110 LEU A O 1
ATOM 874 N N . GLN A 1 111 ? 23.748 -35.399 32.273 1.00 46.50 111 GLN A N 1
ATOM 875 C CA . GLN A 1 111 ? 24.543 -35.614 33.470 1.00 46.50 111 GLN A CA 1
ATOM 876 C C . GLN A 1 111 ? 25.606 -34.518 33.458 1.00 46.50 111 GLN A C 1
ATOM 878 O O . GLN A 1 111 ? 26.559 -34.574 32.679 1.00 46.50 111 GLN A O 1
ATOM 883 N N . GLU A 1 112 ? 25.404 -33.490 34.280 1.00 47.50 112 GLU A N 1
ATOM 884 C CA . GLU A 1 112 ? 26.485 -32.619 34.722 1.00 47.50 112 GLU A CA 1
ATOM 885 C C . GLU A 1 112 ? 27.525 -33.511 35.399 1.00 47.50 112 GLU A C 1
ATOM 887 O O . GLU A 1 112 ? 27.431 -33.853 36.577 1.00 47.50 112 GLU A O 1
ATOM 892 N N . ALA A 1 113 ? 28.523 -33.938 34.628 1.00 42.84 113 ALA A N 1
ATOM 893 C CA . ALA A 1 113 ? 29.778 -34.356 35.204 1.00 42.84 113 ALA A CA 1
ATOM 894 C C . ALA A 1 113 ? 30.324 -33.125 35.929 1.00 42.84 113 ALA A C 1
ATOM 896 O O . ALA A 1 113 ? 30.699 -32.137 35.294 1.00 42.84 113 ALA A O 1
ATOM 897 N N . VAL A 1 114 ? 30.309 -33.171 37.262 1.00 43.25 114 VAL A N 1
ATOM 898 C CA . VAL A 1 114 ? 30.966 -32.188 38.122 1.00 43.25 114 VAL A CA 1
ATOM 899 C C . VAL A 1 114 ? 32.462 -32.276 37.834 1.00 43.25 114 VAL A C 1
ATOM 901 O O . VAL A 1 114 ? 33.206 -33.023 38.464 1.00 43.25 114 VAL A O 1
ATOM 904 N N . ALA A 1 115 ? 32.903 -31.539 36.820 1.00 39.62 115 ALA A N 1
ATOM 905 C CA . ALA A 1 115 ? 34.297 -31.218 36.622 1.00 39.62 115 ALA A CA 1
ATOM 906 C C . ALA A 1 115 ? 34.628 -30.104 37.615 1.00 39.62 115 ALA A C 1
ATOM 908 O O . ALA A 1 115 ? 34.261 -28.942 37.434 1.00 39.62 115 ALA A O 1
ATOM 909 N N . THR A 1 116 ? 35.293 -30.476 38.705 1.00 46.06 116 THR A N 1
ATOM 910 C CA . THR A 1 116 ? 35.877 -29.546 39.670 1.00 46.06 116 THR A CA 1
ATOM 911 C C . THR A 1 116 ? 37.022 -28.793 38.989 1.00 46.06 116 THR A C 1
ATOM 913 O O . THR A 1 116 ? 38.185 -29.170 39.099 1.00 46.06 116 THR A O 1
ATOM 916 N N . THR A 1 117 ? 36.702 -27.736 38.243 1.00 37.56 117 THR A N 1
ATOM 917 C CA . THR A 1 117 ? 37.693 -26.791 37.707 1.00 37.56 117 THR A CA 1
ATOM 918 C C . THR A 1 117 ? 37.746 -25.518 38.556 1.00 37.56 117 THR A C 1
ATOM 920 O O . THR A 1 117 ? 36.696 -25.023 38.974 1.00 37.56 117 THR A O 1
ATOM 923 N N . PRO A 1 118 ? 38.944 -24.972 38.848 1.00 37.38 118 PRO A N 1
ATOM 924 C CA . PRO A 1 118 ? 39.108 -23.886 39.806 1.00 37.38 118 PRO A CA 1
ATOM 925 C C . PRO A 1 118 ? 38.514 -22.577 39.284 1.00 37.38 118 PRO A C 1
ATOM 927 O O . PRO A 1 118 ? 38.698 -22.206 38.128 1.00 37.38 118 PRO A O 1
ATOM 930 N N . ARG A 1 119 ? 37.835 -21.870 40.187 1.00 37.94 119 ARG A N 1
ATOM 931 C CA . ARG A 1 119 ? 37.183 -20.569 40.012 1.00 37.94 119 ARG A CA 1
ATOM 932 C C . ARG A 1 119 ? 38.160 -19.496 39.492 1.00 37.94 119 ARG A C 1
ATOM 934 O O . ARG A 1 119 ? 39.037 -19.089 40.254 1.00 37.94 119 ARG A O 1
ATOM 941 N N . PRO A 1 120 ? 37.977 -18.941 38.280 1.00 38.06 120 PRO A N 1
ATOM 942 C CA . PRO A 1 120 ? 38.527 -17.640 37.941 1.00 38.06 120 PRO A CA 1
ATOM 943 C C . PRO A 1 120 ? 37.585 -16.557 38.477 1.00 38.06 120 PRO A C 1
ATOM 945 O O . PRO A 1 120 ? 36.361 -16.664 38.403 1.00 38.06 120 PRO A O 1
ATOM 948 N N . ASN A 1 121 ? 38.195 -15.542 39.076 1.00 36.69 121 ASN A N 1
ATOM 949 C CA . ASN A 1 121 ? 37.588 -14.407 39.760 1.00 36.69 121 ASN A CA 1
ATOM 950 C C . ASN A 1 121 ? 36.329 -13.824 39.096 1.00 36.69 121 ASN A C 1
ATOM 952 O O . ASN A 1 121 ? 36.259 -13.626 37.885 1.00 36.69 121 ASN A O 1
ATOM 956 N N . ALA A 1 122 ? 35.358 -13.495 39.951 1.00 38.16 122 ALA A N 1
ATOM 957 C CA . ALA A 1 122 ? 34.123 -12.815 39.599 1.00 38.16 122 ALA A CA 1
ATOM 958 C C . ALA A 1 122 ? 34.405 -11.508 38.843 1.00 38.16 122 ALA A C 1
ATOM 960 O O . ALA A 1 122 ? 35.024 -10.587 39.375 1.00 38.16 122 ALA A O 1
ATOM 961 N N . ILE A 1 123 ? 33.906 -11.423 37.612 1.00 45.91 123 ILE A N 1
ATOM 962 C CA . ILE A 1 123 ? 33.796 -10.163 36.880 1.00 45.91 123 ILE A CA 1
ATOM 963 C C . ILE A 1 123 ? 32.674 -9.353 37.558 1.00 45.91 123 ILE A C 1
ATOM 965 O O . ILE A 1 123 ? 31.611 -9.919 37.836 1.00 45.91 123 ILE A O 1
ATOM 969 N N . PRO A 1 124 ? 32.867 -8.060 37.881 1.00 43.88 124 PRO A N 1
ATOM 970 C CA . PRO A 1 124 ? 31.881 -7.302 38.638 1.00 43.88 124 PRO A CA 1
ATOM 971 C C . PRO A 1 124 ? 30.646 -7.040 37.774 1.00 43.88 124 PRO A C 1
ATOM 973 O O . PRO A 1 124 ? 30.744 -6.428 36.713 1.00 43.88 124 PRO A O 1
ATOM 976 N N . THR A 1 125 ? 29.472 -7.463 38.248 1.00 47.34 125 THR A N 1
ATOM 977 C CA . THR A 1 125 ? 28.172 -7.022 37.722 1.00 47.34 125 THR A CA 1
ATOM 978 C C . THR A 1 125 ? 28.136 -5.497 37.637 1.00 47.34 125 THR A C 1
ATOM 980 O O . THR A 1 125 ? 28.186 -4.804 38.656 1.00 47.34 125 THR A O 1
ATOM 983 N N . ASP A 1 126 ? 28.057 -4.992 36.409 1.00 47.59 126 ASP A N 1
ATOM 984 C CA . ASP A 1 126 ? 27.984 -3.576 36.075 1.00 47.59 126 ASP A CA 1
ATOM 985 C C . ASP A 1 126 ? 26.807 -2.909 36.814 1.00 47.59 126 ASP A C 1
ATOM 987 O O . ASP A 1 126 ? 25.641 -3.278 36.634 1.00 47.59 126 ASP A O 1
ATOM 991 N N . ARG A 1 127 ? 27.119 -1.913 37.659 1.00 50.28 127 ARG A N 1
ATOM 992 C CA . ARG A 1 127 ? 26.168 -1.110 38.462 1.00 50.28 127 ARG A CA 1
ATOM 993 C C . ARG A 1 127 ? 25.038 -0.505 37.621 1.00 50.28 127 ARG A C 1
ATOM 995 O O . ARG A 1 127 ? 23.989 -0.163 38.171 1.00 50.28 127 ARG A O 1
ATOM 1002 N N . THR A 1 128 ? 25.237 -0.383 36.314 1.00 54.06 128 THR A N 1
ATOM 1003 C CA . THR A 1 128 ? 24.263 0.137 35.352 1.00 54.06 128 THR A CA 1
ATOM 1004 C C . THR A 1 128 ? 23.041 -0.777 35.220 1.00 54.06 128 THR A C 1
ATOM 1006 O O . THR A 1 128 ? 21.911 -0.292 35.220 1.00 54.06 128 THR A O 1
ATOM 1009 N N . THR A 1 129 ? 23.237 -2.099 35.226 1.00 55.00 129 THR A N 1
ATOM 1010 C CA . THR A 1 129 ? 22.144 -3.084 35.084 1.00 55.00 129 THR A CA 1
ATOM 1011 C C . THR A 1 129 ? 21.209 -3.114 36.296 1.00 55.00 129 THR A C 1
ATOM 1013 O O . THR A 1 129 ? 19.990 -3.194 36.148 1.00 55.00 129 THR A O 1
ATOM 1016 N N . ARG A 1 130 ? 21.758 -2.950 37.506 1.00 53.81 130 ARG A N 1
ATOM 1017 C CA . ARG A 1 130 ? 20.982 -2.949 38.759 1.00 53.81 130 ARG A CA 1
ATOM 1018 C C . ARG A 1 130 ? 20.093 -1.709 38.894 1.00 53.81 130 ARG A C 1
ATOM 1020 O O . ARG A 1 130 ? 18.945 -1.823 39.303 1.00 53.81 130 ARG A O 1
ATOM 1027 N N . LYS A 1 131 ? 20.589 -0.539 38.472 1.00 55.97 131 LYS A N 1
ATOM 1028 C CA . LYS A 1 131 ? 19.798 0.705 38.458 1.00 55.97 131 LYS A CA 1
ATOM 1029 C C . LYS A 1 131 ? 18.635 0.655 37.464 1.00 55.97 131 LYS A C 1
ATOM 1031 O O . LYS A 1 131 ? 17.597 1.252 37.733 1.00 55.97 131 LYS A O 1
ATOM 1036 N N . GLN A 1 132 ? 18.796 -0.041 36.336 1.00 54.81 132 GLN A N 1
ATOM 1037 C CA . GLN A 1 132 ? 17.709 -0.192 35.367 1.00 54.81 132 GLN A CA 1
ATOM 1038 C C . GLN A 1 132 ? 16.599 -1.119 35.873 1.00 54.81 132 GLN A C 1
ATOM 1040 O O . GLN A 1 132 ? 15.428 -0.797 35.689 1.00 54.81 132 GLN A O 1
ATOM 1045 N N . LEU A 1 133 ? 16.943 -2.202 36.579 1.00 59.97 133 LEU A N 1
ATOM 1046 C CA . LEU A 1 133 ? 15.951 -3.068 37.227 1.00 59.97 133 LEU A CA 1
ATOM 1047 C C . LEU A 1 133 ? 15.155 -2.327 38.315 1.00 59.97 133 LEU A C 1
ATOM 1049 O O . LEU A 1 133 ? 13.926 -2.386 38.310 1.00 59.97 133 LEU A O 1
ATOM 1053 N N . ASP A 1 134 ? 15.822 -1.543 39.168 1.00 56.69 134 ASP A N 1
ATOM 1054 C CA . ASP A 1 134 ? 15.145 -0.737 40.198 1.00 56.69 134 ASP A CA 1
ATOM 1055 C C . ASP A 1 134 ? 14.215 0.336 39.600 1.00 56.69 134 ASP A C 1
ATOM 1057 O O . ASP A 1 134 ? 13.158 0.640 40.159 1.00 56.69 134 ASP A O 1
ATOM 1061 N N . ALA A 1 135 ? 14.586 0.923 38.456 1.00 58.28 135 ALA A N 1
ATOM 1062 C CA . ALA A 1 135 ? 13.760 1.915 37.769 1.00 58.28 135 ALA A CA 1
ATOM 1063 C C . ALA A 1 135 ? 12.477 1.298 37.188 1.00 58.28 135 ALA A C 1
ATOM 1065 O O . ALA A 1 135 ? 11.403 1.887 37.321 1.00 58.28 135 ALA A O 1
ATOM 1066 N N . VAL A 1 136 ? 12.574 0.102 36.599 1.00 61.88 136 VAL A N 1
ATOM 1067 C CA . VAL A 1 136 ? 11.415 -0.646 36.085 1.00 61.88 136 VAL A CA 1
ATOM 1068 C C . VAL A 1 136 ? 10.478 -1.038 37.227 1.00 61.88 136 VAL A C 1
ATOM 1070 O O . VAL A 1 136 ? 9.268 -0.841 37.125 1.00 61.88 136 VAL A O 1
ATOM 1073 N N . GLN A 1 137 ? 11.024 -1.506 38.351 1.00 60.69 137 GLN A N 1
ATOM 1074 C CA . GLN A 1 137 ? 10.222 -1.927 39.499 1.00 60.69 137 GLN A CA 1
ATOM 1075 C C . GLN A 1 137 ? 9.474 -0.757 40.160 1.00 60.69 137 GLN A C 1
ATOM 1077 O O . GLN A 1 137 ? 8.307 -0.897 40.526 1.00 60.69 137 GLN A O 1
ATOM 1082 N N . LYS A 1 138 ? 10.092 0.432 40.229 1.00 56.72 138 LYS A N 1
ATOM 1083 C CA . LYS A 1 138 ? 9.407 1.661 40.668 1.00 56.72 138 LYS A CA 1
ATOM 1084 C C . LYS A 1 138 ? 8.277 2.076 39.728 1.00 56.72 138 LYS A C 1
ATOM 1086 O O . LYS A 1 138 ? 7.244 2.538 40.204 1.00 56.72 138 LYS A O 1
ATOM 1091 N N . TYR A 1 139 ? 8.451 1.912 38.417 1.00 51.75 139 TYR A N 1
ATOM 1092 C CA . TYR A 1 139 ? 7.416 2.264 37.444 1.00 51.75 139 TYR A CA 1
ATOM 1093 C C . TYR A 1 139 ? 6.179 1.365 37.574 1.00 51.75 139 TYR A C 1
ATOM 1095 O O . TYR A 1 139 ? 5.060 1.875 37.566 1.00 51.75 139 TYR A O 1
ATOM 1103 N N . CYS A 1 140 ? 6.365 0.054 37.775 1.00 55.62 140 CYS A N 1
ATOM 1104 C CA . CYS A 1 140 ? 5.253 -0.875 38.007 1.00 55.62 140 CYS A CA 1
ATOM 1105 C C . CYS A 1 140 ? 4.460 -0.523 39.275 1.00 55.62 140 CYS A C 1
ATOM 1107 O O . CYS A 1 140 ? 3.236 -0.426 39.217 1.00 55.62 140 CYS A O 1
ATOM 1109 N N . ALA A 1 141 ? 5.144 -0.223 40.384 1.00 52.50 141 ALA A N 1
ATOM 1110 C CA . ALA A 1 141 ? 4.483 0.154 41.635 1.00 52.50 141 ALA A CA 1
ATOM 1111 C C . ALA A 1 141 ? 3.649 1.447 41.506 1.00 52.50 141 ALA A C 1
ATOM 1113 O O . ALA A 1 141 ? 2.572 1.570 42.084 1.00 52.50 141 ALA A O 1
ATOM 1114 N N . VAL A 1 142 ? 4.119 2.418 40.717 1.00 54.25 142 VAL A N 1
ATOM 1115 C CA . VAL A 1 142 ? 3.395 3.676 40.473 1.00 54.25 142 VAL A CA 1
ATOM 1116 C C . VAL A 1 142 ? 2.122 3.453 39.642 1.00 54.25 142 VAL A C 1
ATOM 1118 O O . VAL A 1 142 ? 1.093 4.071 39.925 1.00 54.25 142 VAL A O 1
ATOM 1121 N N . VAL A 1 143 ? 2.159 2.551 38.656 1.00 54.84 143 VAL A N 1
ATOM 1122 C CA . VAL A 1 143 ? 0.981 2.184 37.847 1.00 54.84 143 VAL A CA 1
ATOM 1123 C C . VAL A 1 143 ? -0.066 1.452 38.692 1.00 54.84 143 VAL A C 1
ATOM 1125 O O . VAL A 1 143 ? -1.253 1.770 38.600 1.00 54.84 143 VAL A O 1
ATOM 1128 N N . GLU A 1 144 ? 0.357 0.536 39.563 1.00 53.97 144 GLU A N 1
ATOM 1129 C CA . GLU A 1 144 ? -0.540 -0.190 40.472 1.00 53.97 144 GLU A CA 1
ATOM 1130 C C . GLU A 1 144 ? -1.237 0.752 41.467 1.00 53.97 144 GLU A C 1
ATOM 1132 O O . GLU A 1 144 ? -2.457 0.683 41.643 1.00 53.97 144 GLU A O 1
ATOM 1137 N N . CYS A 1 145 ? -0.506 1.712 42.043 1.00 51.81 145 CYS A N 1
ATOM 1138 C CA . CYS A 1 145 ? -1.080 2.723 42.936 1.00 51.81 145 CYS A CA 1
ATOM 1139 C C . CYS A 1 145 ? -2.084 3.651 42.228 1.00 51.81 145 CYS A C 1
ATOM 1141 O O . CYS A 1 145 ? -3.100 4.025 42.817 1.00 51.81 145 CYS A O 1
ATOM 1143 N N . MET A 1 146 ? -1.844 4.018 40.963 1.00 51.47 146 MET A N 1
ATOM 1144 C CA . MET A 1 146 ? -2.802 4.823 40.193 1.00 51.47 146 MET A CA 1
ATOM 1145 C C . MET A 1 146 ? -4.086 4.048 39.869 1.00 51.47 146 MET A C 1
ATOM 1147 O O . MET A 1 146 ? -5.173 4.614 39.983 1.00 51.47 146 MET A O 1
ATOM 1151 N N . GLY A 1 147 ? -3.990 2.753 39.546 1.00 54.75 147 GLY A N 1
ATOM 1152 C CA . GLY A 1 147 ? -5.162 1.893 39.339 1.00 54.75 147 GLY A CA 1
ATOM 1153 C C . GLY A 1 147 ? -6.036 1.764 40.593 1.00 54.75 147 GLY A C 1
ATOM 1154 O O . GLY A 1 147 ? -7.260 1.874 40.511 1.00 54.75 147 GLY A O 1
ATOM 1155 N N . ALA A 1 148 ? -5.413 1.621 41.767 1.00 53.09 148 ALA A N 1
ATOM 1156 C CA . ALA A 1 148 ? -6.123 1.532 43.044 1.00 53.09 148 ALA A CA 1
ATOM 1157 C C . ALA A 1 148 ? -6.839 2.844 43.431 1.00 53.09 148 ALA A C 1
ATOM 1159 O O . ALA A 1 148 ? -7.955 2.815 43.953 1.00 53.09 148 ALA A O 1
ATOM 1160 N N . ASN A 1 149 ? -6.247 4.004 43.126 1.00 51.09 149 ASN A N 1
ATOM 1161 C CA . ASN A 1 149 ? -6.856 5.308 43.411 1.00 51.09 149 ASN A CA 1
ATOM 1162 C C . ASN A 1 149 ? -8.067 5.619 42.516 1.00 51.09 149 ASN A C 1
ATOM 1164 O O . ASN A 1 149 ? -9.013 6.259 42.973 1.00 51.09 149 ASN A O 1
ATOM 1168 N N . ILE A 1 150 ? -8.084 5.125 41.274 1.00 54.09 150 ILE A N 1
ATOM 1169 C CA . ILE A 1 150 ? -9.242 5.257 40.375 1.00 54.09 150 ILE A CA 1
ATOM 1170 C C . ILE A 1 150 ? -10.415 4.395 40.869 1.00 54.09 150 ILE A C 1
ATOM 1172 O O . ILE A 1 150 ? -11.558 4.846 40.837 1.00 54.09 150 ILE A O 1
ATOM 1176 N N . ALA A 1 151 ? -10.147 3.196 41.395 1.00 53.62 151 ALA A N 1
ATOM 1177 C CA . ALA A 1 151 ? -11.181 2.319 41.952 1.00 53.62 151 ALA A CA 1
ATOM 1178 C C . ALA A 1 151 ? -11.815 2.873 43.245 1.00 53.62 151 ALA A C 1
ATOM 1180 O O . ALA A 1 151 ? -13.011 2.687 43.476 1.00 53.62 151 ALA A O 1
ATOM 1181 N N . ASN A 1 152 ? -11.036 3.592 44.061 1.00 52.50 152 ASN A N 1
ATOM 1182 C CA . ASN A 1 152 ? -11.496 4.173 45.328 1.00 52.50 152 ASN A CA 1
ATOM 1183 C C . ASN A 1 152 ? -12.133 5.571 45.191 1.00 52.50 152 ASN A C 1
ATOM 1185 O O . ASN A 1 152 ? -12.802 6.023 46.118 1.00 52.50 152 ASN A O 1
ATOM 1189 N N . GLY A 1 153 ? -11.960 6.254 44.053 1.00 49.19 153 GLY A N 1
ATOM 1190 C CA . GLY A 1 153 ? -12.521 7.588 43.791 1.00 49.19 153 GLY A CA 1
ATOM 1191 C C . GLY A 1 153 ? -13.969 7.606 43.279 1.00 49.19 153 GLY A C 1
ATOM 1192 O O . GLY A 1 153 ? -14.531 8.680 43.065 1.00 49.19 153 GLY A O 1
ATOM 1193 N N . ILE A 1 154 ? -14.594 6.442 43.069 1.00 48.75 154 ILE A N 1
ATOM 1194 C CA . ILE A 1 154 ? -15.977 6.350 42.584 1.00 48.75 154 ILE A CA 1
ATOM 1195 C C . ILE A 1 154 ? -16.935 6.506 43.773 1.00 48.75 154 ILE A C 1
ATOM 1197 O O . ILE A 1 154 ? -17.151 5.579 44.554 1.00 48.75 154 ILE A O 1
ATOM 1201 N N . SER A 1 155 ? -17.510 7.705 43.896 1.00 47.00 155 SER A N 1
ATOM 1202 C CA . SER A 1 155 ? -18.516 8.054 44.906 1.00 47.00 155 SER A CA 1
ATOM 1203 C C . SER A 1 155 ? -19.756 7.129 44.838 1.00 47.00 155 SER A C 1
ATOM 1205 O O . SER A 1 155 ? -20.156 6.723 43.738 1.00 47.00 155 SER A O 1
ATOM 1207 N N . PRO A 1 156 ? -20.415 6.807 45.974 1.00 51.94 156 PRO A N 1
ATOM 1208 C CA . PRO A 1 156 ? -21.435 5.758 46.066 1.00 51.94 156 PRO A CA 1
ATOM 1209 C C . PRO A 1 156 ? -22.681 5.843 45.160 1.00 51.94 156 PRO A C 1
ATOM 1211 O O . PRO A 1 156 ? -23.216 4.772 44.870 1.00 51.94 156 PRO A O 1
ATOM 1214 N N . PRO A 1 157 ? -23.182 6.998 44.662 1.00 46.03 157 PRO A N 1
ATOM 1215 C CA . PRO A 1 157 ? -24.434 6.977 43.903 1.00 46.03 157 PRO A CA 1
ATOM 1216 C C . PRO A 1 157 ? -24.261 6.533 42.439 1.00 46.03 157 PRO A C 1
ATOM 1218 O O . PRO A 1 157 ? -25.253 6.307 41.756 1.00 46.03 157 PRO A O 1
ATOM 1221 N N . ALA A 1 158 ? -23.031 6.361 41.938 1.00 46.56 158 ALA A N 1
ATOM 1222 C CA . ALA A 1 158 ? -22.794 5.923 40.557 1.00 46.56 158 ALA A CA 1
ATOM 1223 C C . ALA A 1 158 ? -22.811 4.392 40.370 1.00 46.56 158 ALA A C 1
ATOM 1225 O O . ALA A 1 158 ? -22.779 3.916 39.237 1.00 46.56 158 ALA A O 1
ATOM 1226 N N . LYS A 1 159 ? -22.885 3.606 41.456 1.00 46.12 159 LYS A N 1
ATOM 1227 C CA . LYS A 1 159 ? -22.915 2.135 41.371 1.00 46.12 159 LYS A CA 1
ATOM 1228 C C . LYS A 1 159 ? -24.277 1.566 40.956 1.00 46.12 159 LYS A C 1
ATOM 1230 O O . LYS A 1 159 ? -24.304 0.455 40.441 1.00 46.12 159 LYS A O 1
ATOM 1235 N N . SER A 1 160 ? -25.387 2.299 41.111 1.00 45.69 160 SER A N 1
ATOM 1236 C CA . SER A 1 160 ? -26.716 1.770 40.748 1.00 45.69 160 SER A CA 1
ATOM 1237 C C . SER A 1 160 ? -27.079 1.918 39.267 1.00 45.69 160 SER A C 1
ATOM 1239 O O . SER A 1 160 ? -27.908 1.158 38.787 1.00 45.69 160 SER A O 1
ATOM 1241 N N . ARG A 1 161 ? -26.443 2.820 38.501 1.00 45.31 161 ARG A N 1
ATOM 1242 C CA . ARG A 1 161 ? -26.771 3.019 37.069 1.00 45.31 161 ARG A CA 1
ATOM 1243 C C . ARG A 1 161 ? -26.015 2.110 36.096 1.00 45.31 161 ARG A C 1
ATOM 1245 O O . ARG A 1 161 ? -26.298 2.151 34.906 1.00 45.31 161 ARG A O 1
ATOM 1252 N N . VAL A 1 162 ? -25.069 1.297 36.571 1.00 46.78 162 VAL A N 1
ATOM 1253 C CA . VAL A 1 162 ? -24.322 0.353 35.712 1.00 46.78 162 VAL A CA 1
ATOM 1254 C C . VAL A 1 162 ? -24.939 -1.054 35.729 1.00 46.78 162 VAL A C 1
ATOM 1256 O O . VAL A 1 162 ? -24.653 -1.852 34.845 1.00 46.78 162 VAL A O 1
ATOM 1259 N N . VAL A 1 163 ? -25.831 -1.359 36.680 1.00 47.34 163 VAL A N 1
ATOM 1260 C CA . VAL A 1 163 ? -26.467 -2.687 36.779 1.00 47.34 163 VAL A CA 1
ATOM 1261 C C . VAL A 1 163 ? -27.733 -2.808 35.912 1.00 47.34 163 VAL A C 1
ATOM 1263 O O . VAL A 1 163 ? -28.088 -3.913 35.525 1.00 47.34 163 VAL A O 1
ATOM 1266 N N . GLU A 1 164 ? -28.372 -1.705 35.511 1.00 42.66 164 GLU A N 1
ATOM 1267 C CA . GLU A 1 164 ? -29.657 -1.754 34.783 1.00 42.66 164 GLU A CA 1
ATOM 1268 C C . GLU A 1 164 ? -29.566 -1.992 33.263 1.00 42.66 164 GLU A C 1
ATOM 1270 O O . GLU A 1 164 ? -30.589 -2.229 32.635 1.00 42.66 164 GLU A O 1
ATOM 1275 N N . ILE A 1 165 ? -28.379 -1.982 32.641 1.00 48.22 165 ILE A N 1
ATOM 1276 C CA . ILE A 1 165 ? -28.253 -2.201 31.177 1.00 48.22 165 ILE A CA 1
ATOM 1277 C C . ILE A 1 165 ? -27.947 -3.679 30.837 1.00 48.22 165 ILE A C 1
ATOM 1279 O O . ILE A 1 165 ? -27.829 -4.043 29.673 1.00 48.22 165 ILE A O 1
ATOM 1283 N N . ALA A 1 166 ? -27.831 -4.564 31.833 1.00 48.91 166 ALA A N 1
ATOM 1284 C 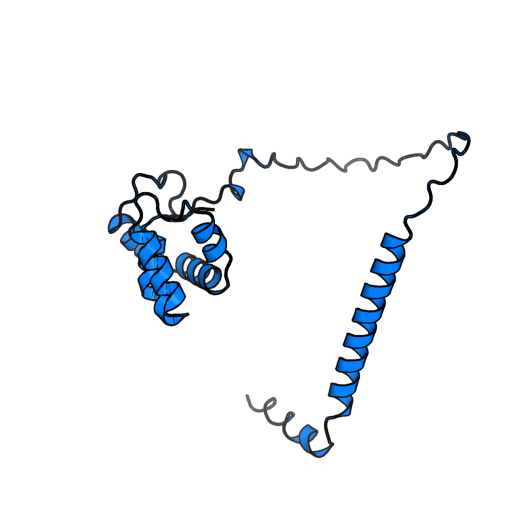CA . ALA A 1 166 ? -27.426 -5.959 31.619 1.00 48.91 166 ALA A CA 1
ATOM 1285 C C . ALA A 1 166 ? -28.554 -7.001 31.760 1.00 48.91 166 ALA A C 1
ATOM 1287 O O . ALA A 1 166 ? -28.265 -8.192 31.668 1.00 48.91 166 ALA A O 1
ATOM 1288 N N . THR A 1 167 ? -29.813 -6.600 31.978 1.00 47.75 167 THR A N 1
ATOM 1289 C CA . THR A 1 167 ? -30.925 -7.551 32.203 1.00 47.75 167 THR A CA 1
ATOM 1290 C C . THR A 1 167 ? -32.192 -7.272 31.395 1.00 47.75 167 THR A C 1
ATOM 1292 O O . THR A 1 167 ? -33.271 -7.629 31.851 1.00 47.75 167 THR A O 1
ATOM 1295 N N . ASP A 1 168 ? -32.084 -6.687 30.201 1.00 40.09 168 ASP A N 1
ATOM 1296 C CA . ASP A 1 168 ? -33.212 -6.663 29.254 1.00 40.09 168 ASP A CA 1
ATOM 1297 C C . ASP A 1 168 ? -32.755 -7.149 27.865 1.00 40.09 168 ASP A C 1
ATOM 1299 O O . ASP A 1 168 ? -32.409 -6.371 26.973 1.00 40.09 168 ASP A O 1
ATOM 1303 N N . VAL A 1 169 ? -32.680 -8.480 27.744 1.00 45.09 169 VAL A N 1
ATOM 1304 C CA . VAL A 1 169 ? -32.848 -9.272 26.512 1.00 45.09 169 VAL A CA 1
ATOM 1305 C C . VAL A 1 169 ? -33.767 -10.435 26.856 1.00 45.09 169 VAL A C 1
ATOM 1307 O O . VAL A 1 169 ? -33.482 -11.101 27.878 1.00 45.09 169 VAL A O 1
#